Protein AF-X1ULN7-F1 (afdb_monomer_lite)

Sequence (61 aa):
RITYFCDFIKARYGIKVVIGTHPIPQKYYDMHKMLGTWDSPKWEEIIQPTLADEKTRLSYN

Structure (mmCIF, N/CA/C/O backbone):
data_AF-X1ULN7-F1
#
_entry.id   AF-X1ULN7-F1
#
loop_
_atom_site.group_PDB
_atom_site.id
_atom_site.type_symbol
_atom_site.label_atom_id
_atom_site.label_alt_id
_atom_site.label_comp_id
_atom_site.label_asym_id
_atom_site.label_entity_id
_atom_site.label_seq_id
_atom_site.pdbx_PDB_ins_code
_atom_site.Cartn_x
_atom_site.Cartn_y
_atom_site.Cartn_z
_atom_site.occupancy
_atom_site.B_iso_or_equiv
_atom_site.auth_seq_id
_atom_site.auth_comp_id
_atom_site.auth_asym_id
_atom_site.auth_atom_id
_atom_site.pdbx_PDB_model_num
ATOM 1 N N . ARG A 1 1 ? 8.361 -9.306 -6.431 1.00 76.81 1 ARG A N 1
ATOM 2 C CA . ARG A 1 1 ? 8.237 -10.514 -5.571 1.00 76.81 1 ARG A CA 1
ATOM 3 C C . ARG A 1 1 ? 6.950 -10.524 -4.729 1.00 76.81 1 ARG A C 1
ATOM 5 O O . ARG A 1 1 ? 6.370 -11.590 -4.609 1.00 76.81 1 ARG A O 1
ATOM 12 N N . ILE A 1 2 ? 6.449 -9.380 -4.230 1.00 86.31 2 ILE A N 1
ATOM 13 C CA . ILE A 1 2 ? 5.190 -9.301 -3.447 1.00 86.31 2 ILE A CA 1
ATOM 14 C C . ILE A 1 2 ? 3.952 -9.854 -4.171 1.00 86.31 2 ILE A C 1
ATOM 16 O O . ILE A 1 2 ? 3.210 -10.637 -3.591 1.00 86.31 2 ILE A O 1
ATOM 20 N N . THR A 1 3 ? 3.761 -9.508 -5.446 1.00 90.00 3 THR A N 1
ATOM 21 C CA . THR A 1 3 ? 2.613 -9.992 -6.239 1.00 90.00 3 THR A CA 1
ATOM 22 C C . THR A 1 3 ? 2.630 -11.507 -6.401 1.00 90.00 3 THR A C 1
ATOM 24 O O . THR A 1 3 ? 1.661 -12.162 -6.042 1.00 90.00 3 THR A O 1
ATOM 27 N N . TYR A 1 4 ? 3.780 -12.067 -6.787 1.00 93.31 4 TYR A N 1
ATOM 28 C CA . TYR A 1 4 ? 3.980 -13.517 -6.837 1.00 93.31 4 TYR A CA 1
ATOM 29 C C . TYR A 1 4 ? 3.640 -14.211 -5.510 1.00 93.31 4 TYR A C 1
ATOM 31 O O . TYR A 1 4 ? 2.967 -15.235 -5.509 1.00 93.31 4 TYR A O 1
ATOM 39 N N . PHE A 1 5 ? 4.074 -13.658 -4.371 1.00 93.19 5 PHE A N 1
ATOM 40 C CA . PHE A 1 5 ? 3.760 -14.249 -3.069 1.00 93.19 5 PHE A CA 1
ATOM 41 C C . PHE A 1 5 ? 2.257 -14.210 -2.767 1.00 93.19 5 PHE A C 1
ATOM 43 O O . PHE A 1 5 ? 1.700 -15.199 -2.298 1.00 93.19 5 PHE A O 1
ATOM 50 N N . CYS A 1 6 ? 1.580 -13.106 -3.093 1.00 92.69 6 CYS A N 1
ATOM 51 C CA . CYS A 1 6 ? 0.127 -13.016 -2.952 1.00 92.69 6 CYS A CA 1
ATOM 52 C C . CYS A 1 6 ? -0.589 -14.063 -3.811 1.00 92.69 6 CYS A C 1
ATOM 54 O O . CYS A 1 6 ? -1.510 -14.719 -3.330 1.00 92.69 6 CYS A O 1
ATOM 56 N N . ASP A 1 7 ? -0.151 -14.253 -5.055 1.00 94.50 7 ASP A N 1
ATOM 57 C CA . ASP A 1 7 ? -0.746 -15.228 -5.972 1.00 94.50 7 ASP A CA 1
ATOM 58 C C . ASP A 1 7 ? -0.468 -16.667 -5.532 1.00 94.50 7 ASP A C 1
ATOM 60 O O . ASP A 1 7 ? -1.362 -17.509 -5.580 1.00 94.50 7 ASP A O 1
ATOM 64 N N . PHE A 1 8 ? 0.723 -16.935 -4.998 1.00 95.94 8 PHE A N 1
ATOM 65 C CA . PHE A 1 8 ? 1.057 -18.218 -4.388 1.00 95.94 8 PHE A CA 1
ATOM 66 C C . PHE A 1 8 ? 0.129 -18.559 -3.215 1.00 95.94 8 PHE A C 1
ATOM 68 O O . PHE A 1 8 ? -0.386 -19.674 -3.152 1.00 95.94 8 PHE A O 1
ATOM 75 N N . ILE A 1 9 ? -0.119 -17.615 -2.299 1.00 96.25 9 ILE A N 1
ATOM 76 C CA . ILE A 1 9 ? -1.014 -17.847 -1.155 1.00 96.25 9 ILE A CA 1
ATOM 77 C C . ILE A 1 9 ? -2.453 -18.086 -1.630 1.00 96.25 9 ILE A C 1
ATOM 79 O O . ILE A 1 9 ? -3.093 -19.031 -1.165 1.00 96.25 9 ILE A O 1
ATOM 83 N N . LYS A 1 10 ? -2.942 -17.297 -2.598 1.00 95.88 10 LYS A N 1
ATOM 84 C CA . LYS A 1 10 ? -4.262 -17.521 -3.213 1.00 95.88 10 LYS A CA 1
ATOM 85 C C . LYS A 1 10 ? -4.361 -18.920 -3.824 1.00 95.88 10 LYS A C 1
ATOM 87 O O . LYS A 1 10 ? -5.329 -19.623 -3.559 1.00 95.88 10 LYS A O 1
ATOM 92 N N . ALA A 1 11 ? -3.359 -19.338 -4.600 1.00 97.06 11 ALA A N 1
ATOM 93 C CA . ALA A 1 11 ? -3.355 -20.629 -5.285 1.00 97.06 11 ALA A CA 1
ATOM 94 C C . ALA A 1 11 ? -3.255 -21.815 -4.315 1.00 97.06 11 ALA A C 1
ATOM 96 O O . ALA A 1 11 ? -3.943 -22.815 -4.491 1.00 97.06 11 ALA A O 1
ATOM 97 N N . ARG A 1 12 ? -2.409 -21.712 -3.284 1.00 97.81 12 ARG A N 1
ATOM 98 C CA . ARG A 1 12 ? -2.162 -22.811 -2.343 1.00 97.81 12 ARG A CA 1
ATOM 99 C C . ARG A 1 12 ? -3.287 -23.004 -1.333 1.00 97.81 12 ARG A C 1
ATOM 101 O O . ARG A 1 12 ? -3.551 -24.137 -0.945 1.00 97.81 12 ARG A O 1
ATOM 108 N N . TYR A 1 13 ? -3.899 -21.916 -0.876 1.00 97.31 13 TYR A N 1
ATOM 109 C CA . TYR A 1 13 ? -4.838 -21.953 0.247 1.00 97.31 13 TYR A CA 1
ATOM 110 C C . TYR A 1 13 ? -6.275 -21.592 -0.142 1.00 97.31 13 TYR A C 1
ATOM 112 O O . TYR A 1 13 ? -7.170 -21.751 0.679 1.00 97.31 13 TYR A O 1
ATOM 120 N N . GLY A 1 14 ? -6.521 -21.107 -1.364 1.00 95.50 14 GLY A N 1
ATOM 121 C CA . GLY A 1 14 ? -7.866 -20.749 -1.828 1.00 95.50 14 GLY A CA 1
ATOM 122 C C . GLY A 1 14 ? -8.482 -19.549 -1.100 1.00 95.50 14 GLY A C 1
ATOM 123 O O . GLY A 1 14 ? -9.695 -19.368 -1.136 1.00 95.50 14 GLY A O 1
ATOM 124 N N . ILE A 1 15 ? -7.667 -18.734 -0.421 1.00 95.00 15 ILE A N 1
ATOM 125 C CA . ILE A 1 15 ? -8.129 -17.595 0.381 1.00 95.00 15 ILE A CA 1
ATOM 126 C C . ILE A 1 15 ? -7.860 -16.258 -0.306 1.00 95.00 15 ILE A C 1
ATOM 128 O O . ILE A 1 15 ? -6.895 -16.089 -1.057 1.00 95.00 15 ILE A O 1
ATOM 132 N N . LYS A 1 16 ? -8.702 -15.267 0.002 1.00 92.50 16 LYS A N 1
ATOM 133 C CA . LYS A 1 16 ? -8.487 -13.879 -0.415 1.00 92.50 16 LYS A CA 1
ATOM 134 C C . LYS A 1 16 ? -7.281 -13.298 0.325 1.00 92.50 16 LYS A C 1
ATOM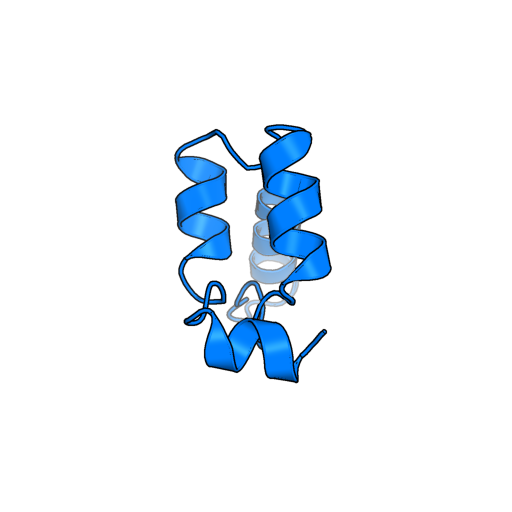 136 O O . LYS A 1 16 ? -7.215 -13.348 1.548 1.00 92.50 16 LYS A O 1
ATOM 141 N N . VAL A 1 17 ? -6.365 -12.689 -0.426 1.00 92.69 17 VAL A N 1
ATOM 142 C CA . VAL A 1 17 ? -5.186 -11.995 0.110 1.00 92.69 17 VAL A CA 1
ATOM 143 C C . VAL A 1 17 ? -5.352 -10.496 -0.100 1.00 92.69 17 VAL A C 1
ATOM 145 O O . VAL A 1 17 ? -5.660 -10.062 -1.210 1.00 92.69 17 VAL A O 1
ATOM 148 N N . VAL A 1 18 ? -5.137 -9.720 0.961 1.00 89.88 18 VAL A N 1
ATOM 149 C CA . VAL A 1 18 ? -5.135 -8.251 0.946 1.00 89.88 18 VAL A CA 1
ATOM 150 C C . VAL A 1 18 ? -3.732 -7.779 1.319 1.00 89.88 18 VAL A C 1
ATOM 152 O O . VAL A 1 18 ? -3.147 -8.287 2.275 1.00 89.88 18 VAL A O 1
ATOM 155 N N . ILE A 1 19 ? -3.175 -6.848 0.542 1.00 89.44 19 ILE A N 1
ATOM 156 C CA . ILE A 1 19 ? -1.829 -6.317 0.777 1.00 89.44 19 ILE A CA 1
ATOM 157 C C . ILE A 1 19 ? -1.945 -5.087 1.667 1.00 89.44 19 ILE A C 1
ATOM 159 O O . ILE A 1 19 ? -2.500 -4.078 1.248 1.00 89.44 19 ILE A O 1
ATOM 163 N N . GLY A 1 20 ? -1.380 -5.188 2.870 1.00 87.62 20 GLY A N 1
ATOM 164 C CA . GLY A 1 20 ? -1.371 -4.103 3.841 1.00 87.62 20 GLY A CA 1
ATOM 165 C C . GLY A 1 20 ? -2.728 -3.912 4.524 1.00 87.62 20 GLY A C 1
ATOM 166 O O . GLY A 1 20 ? -3.772 -3.813 3.891 1.00 87.62 20 GLY A O 1
ATOM 167 N N . THR A 1 21 ? -2.711 -3.883 5.852 1.00 89.31 21 THR A N 1
ATOM 168 C CA . THR A 1 21 ? -3.910 -3.673 6.686 1.00 89.31 21 THR A CA 1
ATOM 169 C C . THR A 1 21 ? -3.800 -2.437 7.570 1.00 89.31 21 THR A C 1
ATOM 171 O O . THR A 1 21 ? -4.783 -2.037 8.182 1.00 89.31 21 THR A O 1
ATOM 174 N N . HIS A 1 22 ? -2.613 -1.834 7.631 1.00 92.31 22 HIS A N 1
ATOM 175 C CA . HIS A 1 22 ? -2.304 -0.679 8.464 1.00 92.31 22 HIS A CA 1
ATOM 176 C C . HIS A 1 22 ? -1.733 0.446 7.594 1.00 92.31 22 HIS A C 1
ATOM 178 O O . HIS A 1 22 ? -1.104 0.145 6.571 1.00 92.31 22 HIS A O 1
ATOM 184 N N . PRO A 1 23 ? -1.920 1.716 7.992 1.00 95.75 23 PRO A N 1
ATOM 185 C CA . PRO A 1 23 ? -1.347 2.855 7.291 1.00 95.75 23 PRO A CA 1
ATOM 186 C C . PRO A 1 23 ? 0.175 2.769 7.170 1.00 95.75 23 PRO A C 1
ATOM 188 O O . PRO A 1 23 ? 0.861 2.357 8.106 1.00 95.75 23 PRO A O 1
ATOM 191 N N . ILE A 1 24 ? 0.706 3.197 6.027 1.00 95.94 24 ILE A N 1
ATOM 192 C CA . ILE A 1 24 ? 2.148 3.342 5.818 1.00 95.94 24 ILE A CA 1
ATOM 193 C C . ILE A 1 24 ? 2.652 4.510 6.679 1.00 95.94 24 ILE A C 1
ATOM 195 O O . ILE A 1 24 ? 2.206 5.639 6.466 1.00 95.94 24 ILE A O 1
ATOM 199 N N . PRO A 1 25 ? 3.592 4.296 7.614 1.00 97.06 25 PRO A N 1
ATOM 200 C CA . PRO A 1 25 ? 4.100 5.379 8.445 1.00 97.06 25 PRO A CA 1
ATOM 201 C C . PRO A 1 25 ? 4.870 6.433 7.650 1.00 97.06 25 PRO A C 1
ATOM 203 O O . PRO A 1 25 ? 5.514 6.120 6.643 1.00 97.06 25 PRO A O 1
ATOM 206 N N . GLN A 1 26 ? 4.886 7.667 8.154 1.00 96.94 26 GLN A N 1
ATOM 207 C CA . GLN A 1 26 ? 5.518 8.793 7.463 1.00 96.94 26 GLN A CA 1
ATOM 208 C C . GLN A 1 26 ? 7.013 8.546 7.170 1.00 96.94 26 GLN A C 1
ATOM 210 O O . GLN A 1 26 ? 7.437 8.732 6.031 1.00 96.94 26 GLN A O 1
ATOM 215 N N . LYS A 1 27 ? 7.790 7.995 8.121 1.00 96.88 27 LYS A N 1
ATOM 216 C CA . LYS A 1 27 ? 9.219 7.678 7.898 1.00 96.88 27 LYS A CA 1
ATOM 217 C C . LYS A 1 27 ? 9.468 6.699 6.746 1.00 96.88 27 LYS A C 1
ATOM 219 O O . LYS A 1 27 ? 10.482 6.804 6.061 1.00 96.88 27 LYS A O 1
ATOM 224 N N . TYR A 1 28 ? 8.563 5.741 6.535 1.00 96.44 28 TYR A N 1
ATOM 225 C CA . TYR A 1 28 ? 8.682 4.777 5.439 1.00 96.44 28 TYR A CA 1
ATOM 226 C C . TYR A 1 28 ? 8.342 5.438 4.111 1.00 96.44 28 TYR A C 1
ATOM 228 O O . TYR A 1 28 ? 9.071 5.254 3.141 1.00 96.44 28 TYR A O 1
ATOM 236 N N . TYR A 1 29 ? 7.270 6.230 4.082 1.00 95.44 29 TYR A N 1
ATOM 237 C CA . TYR A 1 29 ? 6.885 6.982 2.895 1.00 95.44 29 TYR A CA 1
ATOM 238 C C . TYR A 1 29 ? 8.024 7.885 2.400 1.00 95.44 29 TYR A C 1
ATOM 240 O O . TYR A 1 29 ? 8.391 7.814 1.228 1.00 95.44 29 TYR A O 1
ATOM 248 N N . ASP A 1 30 ? 8.649 8.651 3.297 1.00 96.75 30 ASP A N 1
ATOM 249 C CA . ASP A 1 30 ? 9.745 9.559 2.940 1.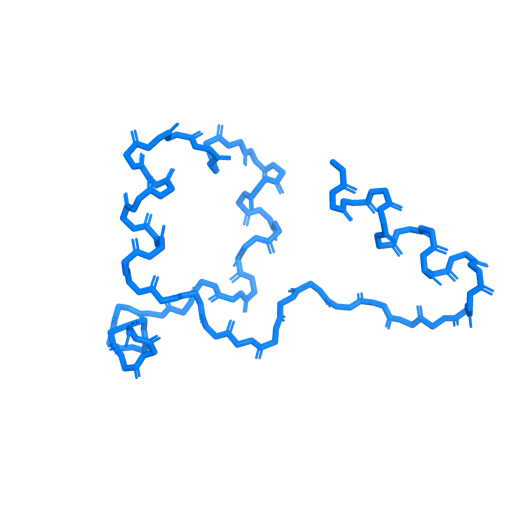00 96.75 30 ASP A CA 1
ATOM 250 C C . ASP A 1 30 ? 10.978 8.809 2.421 1.00 96.75 30 ASP A C 1
ATOM 252 O O . ASP A 1 30 ? 11.558 9.187 1.401 1.00 96.75 30 ASP A O 1
ATOM 256 N N . MET A 1 31 ? 11.344 7.699 3.069 1.00 97.19 31 MET A N 1
ATOM 257 C CA . MET A 1 31 ? 12.464 6.861 2.637 1.00 97.19 31 MET A CA 1
ATOM 258 C C . MET A 1 31 ? 12.219 6.257 1.249 1.00 97.19 31 MET A C 1
ATOM 260 O O . MET A 1 31 ? 13.079 6.331 0.373 1.00 97.19 31 MET A O 1
ATOM 264 N N . HIS A 1 32 ? 11.037 5.683 1.020 1.00 95.50 32 HIS A N 1
ATOM 265 C CA . HIS A 1 32 ? 10.704 5.053 -0.257 1.00 95.50 32 HIS A CA 1
ATOM 266 C C . HIS A 1 32 ? 10.568 6.062 -1.400 1.00 95.50 32 HIS A C 1
ATOM 268 O O . HIS A 1 32 ? 10.922 5.718 -2.531 1.00 95.50 32 HIS A O 1
ATOM 274 N N . LYS A 1 33 ? 10.135 7.293 -1.095 1.00 94.31 33 LYS A N 1
ATOM 275 C CA . LYS A 1 33 ? 10.123 8.427 -2.024 1.00 94.31 33 LYS A CA 1
ATOM 276 C C . LYS A 1 33 ? 11.536 8.893 -2.377 1.00 94.31 33 LYS A C 1
ATOM 278 O O . LYS A 1 33 ? 11.825 9.106 -3.545 1.00 94.31 33 LYS A O 1
ATOM 283 N N . MET A 1 34 ? 12.436 9.008 -1.397 1.00 96.88 34 MET A N 1
ATOM 284 C CA . MET A 1 34 ? 13.839 9.367 -1.648 1.00 96.88 34 MET A CA 1
ATOM 285 C C . MET A 1 34 ? 14.558 8.314 -2.503 1.00 96.88 34 MET A C 1
ATOM 287 O O . MET A 1 34 ? 15.368 8.657 -3.359 1.00 96.88 34 MET A O 1
ATOM 291 N N . LEU A 1 35 ? 14.268 7.032 -2.272 1.00 96.44 35 LEU A N 1
ATOM 292 C CA . LEU A 1 35 ? 14.887 5.920 -2.995 1.00 96.44 35 LEU A CA 1
ATOM 293 C C . LEU A 1 35 ? 14.221 5.614 -4.349 1.00 96.44 35 LEU A C 1
ATOM 295 O O . LEU A 1 35 ? 14.710 4.744 -5.067 1.00 96.44 35 LEU A O 1
ATOM 299 N N . GLY A 1 36 ? 13.086 6.244 -4.672 1.00 94.81 36 GLY A N 1
ATOM 300 C CA . GLY A 1 36 ? 12.309 5.984 -5.894 1.00 94.81 36 GLY A CA 1
ATOM 301 C C . GLY A 1 36 ? 11.765 4.554 -6.012 1.00 94.81 36 GLY A C 1
ATOM 302 O O . GLY A 1 36 ? 11.371 4.087 -7.077 1.00 94.81 36 GLY A O 1
ATOM 303 N N . THR A 1 37 ? 11.750 3.800 -4.912 1.00 92.19 37 THR A N 1
ATOM 304 C CA . THR A 1 37 ? 11.374 2.372 -4.920 1.00 92.19 37 THR A CA 1
ATOM 305 C C . THR A 1 37 ? 9.892 2.120 -5.203 1.00 92.19 37 THR A C 1
ATOM 307 O O . THR A 1 37 ? 9.523 0.988 -5.524 1.00 92.19 37 THR A O 1
ATOM 310 N N . TRP A 1 38 ? 9.055 3.155 -5.087 1.00 93.12 38 TRP A N 1
ATOM 311 C CA . TRP A 1 38 ? 7.627 3.118 -5.407 1.00 93.12 38 TRP A CA 1
ATOM 312 C C . TRP A 1 38 ? 7.269 3.878 -6.690 1.00 93.12 38 TRP A C 1
ATOM 314 O O . TRP A 1 38 ? 6.090 3.940 -7.023 1.00 93.12 38 TRP A O 1
ATOM 324 N N . ASP A 1 39 ? 8.259 4.352 -7.454 1.00 92.31 39 ASP A N 1
ATOM 325 C CA . ASP A 1 39 ? 8.068 5.139 -8.683 1.00 92.31 39 ASP A CA 1
ATOM 326 C C . ASP A 1 39 ? 7.704 4.240 -9.877 1.00 92.31 39 ASP A C 1
ATOM 328 O O . ASP A 1 39 ? 8.362 4.200 -10.917 1.00 92.31 39 ASP A O 1
ATOM 332 N N . SER A 1 40 ? 6.662 3.428 -9.718 1.00 93.31 40 SER A N 1
ATOM 333 C CA . SER A 1 40 ? 6.088 2.651 -10.809 1.00 93.31 40 SER A CA 1
ATOM 334 C C . SER A 1 40 ? 4.580 2.513 -10.610 1.00 93.31 40 SER A C 1
ATOM 336 O O . SER A 1 40 ? 4.154 2.301 -9.470 1.00 93.31 40 SER A O 1
ATOM 338 N N . PRO A 1 41 ? 3.780 2.495 -11.693 1.00 92.69 41 PRO A N 1
ATOM 339 C CA . PRO A 1 41 ? 2.321 2.377 -11.594 1.00 92.69 41 PRO A CA 1
ATOM 340 C C . PRO A 1 41 ? 1.873 1.168 -10.765 1.00 92.69 41 PRO A C 1
ATOM 342 O O . PRO A 1 41 ? 0.961 1.241 -9.949 1.00 92.69 41 PRO A O 1
ATOM 345 N N . LYS A 1 42 ? 2.597 0.050 -10.898 1.00 91.31 42 LYS A N 1
ATOM 346 C CA . LYS A 1 42 ? 2.332 -1.172 -10.136 1.00 91.31 42 LYS A CA 1
ATOM 347 C C . LYS A 1 42 ? 2.520 -0.984 -8.629 1.00 91.31 42 LYS A C 1
ATOM 349 O O . LYS A 1 42 ? 1.792 -1.589 -7.851 1.00 91.31 42 LYS A O 1
ATOM 354 N N . TRP A 1 43 ? 3.529 -0.225 -8.207 1.00 92.81 43 TRP A N 1
ATOM 355 C CA . TRP A 1 43 ? 3.752 0.037 -6.786 1.00 92.81 43 TRP A CA 1
ATOM 356 C C . TRP A 1 43 ? 2.747 1.032 -6.238 1.00 92.81 43 TRP A C 1
ATOM 358 O O . TRP A 1 43 ? 2.248 0.787 -5.144 1.00 92.81 43 TRP A O 1
ATOM 368 N N . GLU A 1 44 ? 2.403 2.067 -7.006 1.00 91.19 44 GLU A N 1
ATOM 369 C CA . GLU A 1 44 ? 1.329 2.993 -6.650 1.00 91.19 44 GLU A CA 1
ATOM 370 C C . GLU A 1 44 ? 0.039 2.221 -6.359 1.00 91.19 44 GLU A C 1
ATOM 372 O O . GLU A 1 44 ? -0.471 2.317 -5.247 1.00 91.19 44 GLU A O 1
ATOM 377 N N . GLU A 1 45 ? -0.420 1.362 -7.275 1.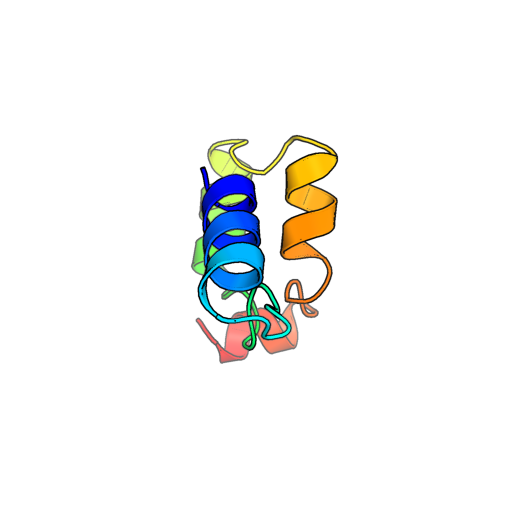00 91.31 45 GLU A N 1
ATOM 378 C CA . GLU A 1 45 ? -1.610 0.518 -7.080 1.00 91.31 45 GLU A CA 1
ATOM 379 C C . GLU A 1 45 ? -1.536 -0.358 -5.818 1.00 91.31 45 GLU A C 1
ATOM 381 O O . GLU A 1 45 ? -2.533 -0.524 -5.115 1.00 91.31 45 GLU A O 1
ATOM 386 N N . ILE A 1 46 ? -0.361 -0.923 -5.518 1.00 92.81 46 ILE A N 1
ATOM 387 C CA . ILE A 1 46 ? -0.162 -1.801 -4.357 1.00 92.81 46 ILE A CA 1
ATOM 388 C C . ILE A 1 46 ? -0.261 -1.026 -3.039 1.00 92.81 46 ILE A C 1
ATOM 390 O O . ILE A 1 46 ? -0.797 -1.564 -2.070 1.00 92.81 46 ILE A O 1
ATOM 394 N N . ILE A 1 47 ? 0.275 0.196 -2.980 1.00 93.88 47 ILE A N 1
ATOM 395 C CA . ILE A 1 47 ? 0.315 0.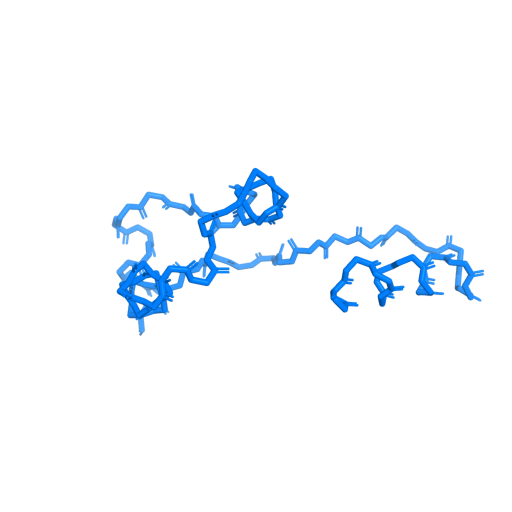990 -1.745 1.00 93.88 47 ILE A CA 1
ATOM 396 C C . ILE A 1 47 ? -0.912 1.883 -1.562 1.00 93.88 47 ILE A C 1
ATOM 398 O O . ILE A 1 47 ? -1.196 2.246 -0.425 1.00 93.88 47 ILE A O 1
ATOM 402 N N . GLN A 1 48 ? -1.656 2.213 -2.628 1.00 92.56 48 GLN A N 1
ATOM 403 C CA . GLN A 1 48 ? -2.854 3.067 -2.562 1.00 92.56 48 GLN A CA 1
ATOM 404 C C . GLN A 1 48 ? -3.799 2.706 -1.395 1.00 92.56 48 GLN A C 1
ATOM 406 O O . GLN A 1 48 ? -4.196 3.613 -0.666 1.00 92.56 48 GLN A O 1
ATOM 411 N N . PRO A 1 49 ? -4.134 1.421 -1.133 1.00 92.56 49 PRO A N 1
ATOM 412 C CA . PRO A 1 49 ? -5.067 1.068 -0.059 1.00 92.56 49 PRO A CA 1
ATOM 413 C C . PRO A 1 49 ? -4.566 1.388 1.356 1.00 92.56 49 PRO A C 1
ATOM 415 O O . PRO A 1 49 ? -5.372 1.494 2.277 1.00 92.56 49 PRO A O 1
ATOM 418 N N . THR A 1 50 ? -3.251 1.508 1.551 1.00 93.75 50 THR A N 1
ATOM 419 C CA . THR A 1 50 ? -2.620 1.765 2.855 1.00 93.75 50 THR A CA 1
ATOM 420 C C . THR A 1 50 ? -1.914 3.114 2.935 1.00 93.75 50 THR A C 1
ATOM 422 O O . THR A 1 50 ? -1.411 3.490 3.999 1.00 93.75 50 THR A O 1
ATOM 425 N N . LEU A 1 51 ? -1.903 3.881 1.846 1.00 94.31 51 LEU A N 1
ATOM 426 C CA . LEU A 1 51 ? -1.371 5.232 1.809 1.00 94.31 51 LEU A CA 1
ATOM 427 C C . LEU A 1 51 ? -2.412 6.220 2.359 1.00 94.31 51 LEU A C 1
ATOM 429 O O . LEU A 1 51 ? -3.086 6.928 1.617 1.00 94.31 51 LEU A O 1
ATOM 433 N N . ALA A 1 52 ? -2.548 6.244 3.685 1.00 94.00 52 ALA A N 1
ATOM 434 C CA . ALA A 1 52 ? -3.4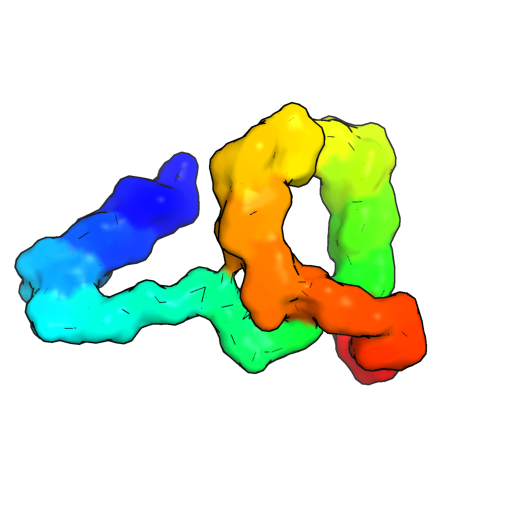42 7.165 4.386 1.00 94.00 52 ALA A CA 1
ATOM 435 C C . ALA A 1 52 ? -2.971 8.627 4.281 1.00 94.00 52 ALA A C 1
ATOM 437 O O . ALA A 1 52 ? -1.858 8.894 3.827 1.00 94.00 52 ALA A O 1
ATOM 438 N N . ASP A 1 53 ? -3.791 9.576 4.733 1.00 95.00 53 ASP A N 1
ATOM 439 C CA . ASP A 1 53 ? -3.433 10.995 4.829 1.00 95.00 53 ASP A CA 1
ATOM 440 C C . ASP A 1 53 ? -2.243 11.240 5.778 1.00 95.00 53 ASP A C 1
ATOM 442 O O . ASP A 1 53 ? -1.928 10.420 6.638 1.00 95.00 53 ASP A O 1
ATOM 446 N N . GLU A 1 54 ? -1.577 12.388 5.642 1.00 95.25 54 GLU A N 1
ATOM 447 C CA . GLU A 1 54 ? -0.360 12.711 6.402 1.00 95.25 54 GLU A CA 1
ATOM 448 C C . GLU A 1 54 ? -0.550 12.648 7.922 1.00 95.25 54 GLU A C 1
ATOM 450 O O . GLU A 1 54 ? 0.313 12.117 8.620 1.00 95.25 54 GLU A O 1
ATOM 455 N N . LYS A 1 55 ? -1.692 13.111 8.445 1.00 97.00 55 LYS A N 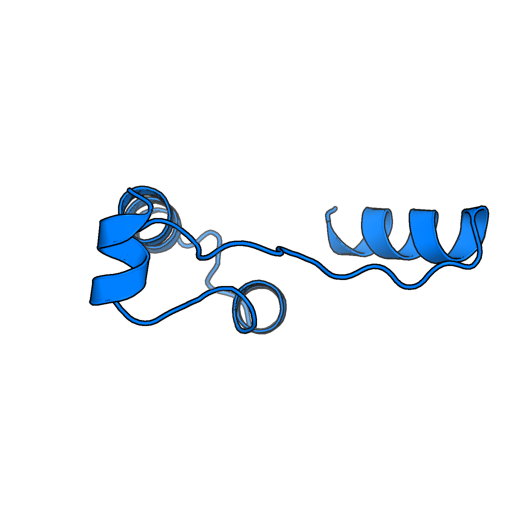1
ATOM 456 C CA . LYS A 1 55 ? -1.967 13.068 9.886 1.00 97.00 55 LYS A CA 1
ATOM 457 C C . LYS A 1 55 ? -2.027 11.622 10.375 1.00 97.00 55 LYS A C 1
ATOM 459 O O . LYS A 1 55 ? -1.422 11.300 11.397 1.00 97.00 55 LYS A O 1
ATOM 464 N N . THR A 1 56 ? -2.709 10.750 9.635 1.00 95.38 56 THR A N 1
ATOM 465 C CA . THR A 1 56 ? -2.745 9.312 9.925 1.00 95.38 56 THR A CA 1
ATOM 466 C C . THR A 1 56 ? -1.360 8.677 9.774 1.00 95.38 56 THR A C 1
ATOM 468 O O . THR A 1 56 ? -0.938 7.914 10.635 1.00 95.38 56 THR A O 1
ATOM 471 N N . ARG A 1 57 ? -0.580 9.012 8.741 1.00 96.44 57 ARG A N 1
ATOM 472 C CA . ARG A 1 57 ? 0.786 8.469 8.588 1.00 96.44 57 ARG A CA 1
ATOM 473 C C . ARG A 1 57 ? 1.721 8.885 9.725 1.00 96.44 57 ARG A C 1
ATOM 475 O O . ARG A 1 57 ? 2.572 8.092 10.128 1.00 96.44 57 ARG A O 1
ATOM 482 N N . LEU A 1 58 ? 1.562 10.097 10.256 1.00 96.19 58 LEU A N 1
ATOM 483 C CA . LEU A 1 58 ? 2.315 10.592 11.410 1.00 96.19 58 LEU A CA 1
ATOM 484 C C . LEU A 1 58 ? 1.934 9.875 12.710 1.00 96.19 58 LEU A C 1
ATOM 486 O O . LEU A 1 58 ? 2.809 9.646 13.539 1.00 96.19 58 LEU A O 1
ATOM 490 N N . SER A 1 59 ? 0.670 9.470 12.889 1.00 96.44 59 SER A N 1
ATOM 491 C CA . SER A 1 59 ? 0.253 8.734 14.094 1.00 96.44 59 SER A CA 1
ATOM 492 C C . SER A 1 59 ? 0.771 7.293 14.148 1.00 96.44 59 SER A C 1
ATOM 494 O O . SER A 1 59 ? 0.753 6.688 15.214 1.00 96.44 59 SER A O 1
ATOM 496 N N . TYR A 1 60 ? 1.203 6.741 13.010 1.00 91.38 60 TYR A N 1
ATOM 497 C CA . TYR A 1 60 ? 1.773 5.392 12.889 1.00 91.38 60 TYR A CA 1
ATOM 498 C C . TYR A 1 60 ? 3.308 5.387 12.785 1.00 91.38 60 TYR A C 1
ATOM 500 O O . TYR A 1 60 ? 3.894 4.334 12.518 1.00 91.38 60 TYR A O 1
ATOM 508 N N . ASN A 1 61 ? 3.952 6.549 12.949 1.00 88.56 61 ASN A N 1
ATOM 509 C CA . ASN A 1 61 ? 5.402 6.714 12.814 1.00 88.56 61 ASN A CA 1
ATOM 510 C C . ASN A 1 61 ? 6.214 5.999 13.898 1.00 88.56 61 ASN A C 1
ATOM 512 O O . ASN A 1 61 ? 5.821 6.048 15.079 1.00 88.56 61 ASN A O 1
#

Organism: NCBI:txid412755

pLDDT: mean 93.66, std 3.4, range [76.81, 97.81]

Secondary structure (DSSP, 8-state):
-HHHHHHHHHHHH-----S-SSPPPHHHHHHHHHTTTT-SHHHHHHHGGG---HHHHHHT-

Radius of gyration: 13.24 Å; chains: 1; bounding box: 23×36×26 Å

Foldseek 3Di:
DVVVVQVVCCVPPVDHDAQDDEAAAPVRVVVCVVVVVQVDPVSCVNCVVRPDDNVRNPVVD